Protein AF-A0A936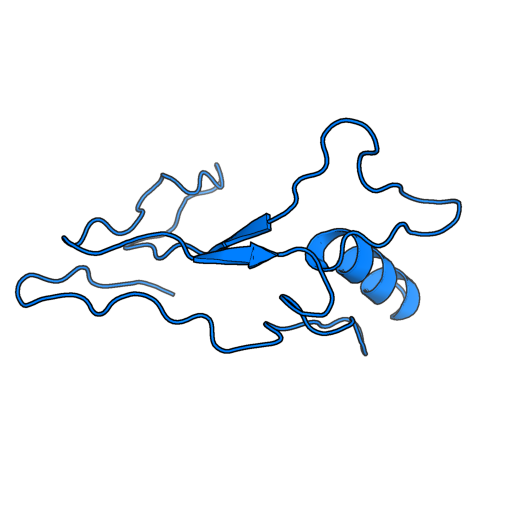YBP7-F1 (afdb_monomer_lite)

Structure (mmCIF, N/CA/C/O backbone):
data_AF-A0A936YBP7-F1
#
_entry.id   AF-A0A936YBP7-F1
#
loop_
_atom_site.group_PDB
_atom_site.id
_atom_site.type_symbol
_atom_site.label_atom_id
_atom_site.label_alt_id
_atom_site.label_comp_id
_atom_site.label_asym_id
_atom_site.label_entity_id
_atom_site.label_seq_id
_atom_site.pdbx_PDB_ins_code
_atom_site.Cartn_x
_atom_site.Cartn_y
_atom_site.Cartn_z
_atom_site.occupancy
_atom_site.B_iso_or_equiv
_atom_site.auth_seq_id
_atom_site.auth_comp_id
_atom_site.auth_asym_id
_atom_site.auth_atom_id
_atom_site.pdbx_PDB_model_num
ATOM 1 N N . MET A 1 1 ? 1.483 22.230 -11.079 1.00 54.56 1 MET A N 1
ATOM 2 C CA . MET A 1 1 ? 1.674 21.534 -12.371 1.00 54.56 1 MET A CA 1
ATOM 3 C C . MET A 1 1 ? 1.617 20.043 -12.100 1.00 54.56 1 MET A C 1
ATOM 5 O O . MET A 1 1 ? 2.460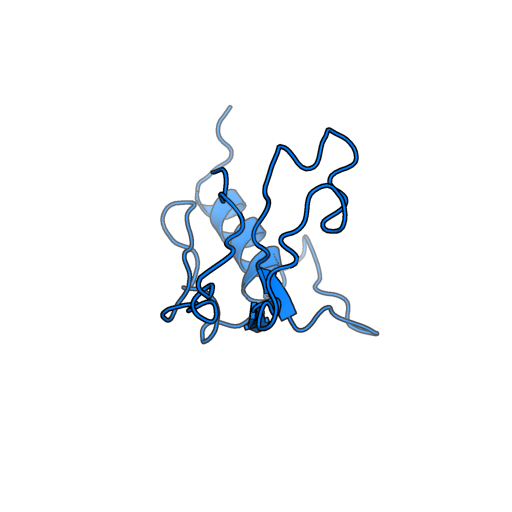 19.595 -11.324 1.00 54.56 1 MET A O 1
ATOM 9 N N . PRO A 1 2 ? 0.647 19.281 -12.635 1.00 57.00 2 PRO A N 1
ATOM 10 C CA . PRO A 1 2 ? 0.742 17.830 -12.547 1.00 57.00 2 PRO A CA 1
ATOM 11 C C . PRO A 1 2 ? 2.037 17.412 -13.254 1.00 57.00 2 PRO A C 1
ATOM 13 O O . PRO A 1 2 ? 2.329 17.887 -14.353 1.00 57.00 2 PRO A O 1
ATOM 16 N N . LYS A 1 3 ? 2.870 16.605 -12.591 1.00 65.81 3 LYS A N 1
ATOM 17 C CA . LYS A 1 3 ? 4.001 15.959 -13.272 1.00 65.81 3 LYS A CA 1
ATOM 18 C C . LYS A 1 3 ? 3.438 15.014 -14.345 1.00 65.81 3 LYS A C 1
ATOM 20 O O . LYS A 1 3 ? 2.270 14.634 -14.275 1.00 65.81 3 LYS A O 1
ATOM 25 N N . SER A 1 4 ? 4.241 14.671 -15.354 1.00 89.56 4 SER A N 1
ATOM 26 C CA . SER A 1 4 ? 3.796 13.756 -16.413 1.00 89.56 4 SER A CA 1
ATOM 27 C C . SER A 1 4 ? 3.351 12.413 -15.820 1.00 89.56 4 SER A C 1
ATOM 29 O O . SER A 1 4 ? 3.895 11.959 -14.812 1.00 89.56 4 SER A O 1
ATOM 31 N N . THR A 1 5 ? 2.396 11.744 -16.470 1.00 92.69 5 THR A N 1
ATOM 32 C CA . THR A 1 5 ? 1.918 10.414 -16.057 1.00 92.69 5 THR A CA 1
ATOM 33 C C . THR A 1 5 ? 3.061 9.403 -15.937 1.00 92.69 5 THR A C 1
ATOM 35 O O . THR A 1 5 ? 3.041 8.563 -15.044 1.00 92.69 5 THR A O 1
ATOM 38 N N . ALA A 1 6 ? 4.093 9.522 -16.779 1.00 93.31 6 ALA A N 1
ATOM 39 C CA . ALA A 1 6 ? 5.283 8.678 -16.713 1.00 93.31 6 ALA A CA 1
ATOM 40 C C . ALA A 1 6 ? 6.043 8.850 -15.387 1.00 93.31 6 ALA A C 1
ATOM 42 O O . ALA A 1 6 ? 6.343 7.864 -14.725 1.00 93.31 6 ALA A O 1
ATOM 43 N N . THR A 1 7 ? 6.291 10.092 -14.957 1.00 94.81 7 THR A N 1
ATOM 44 C CA . THR A 1 7 ? 6.928 10.366 -13.660 1.00 94.81 7 THR A CA 1
ATOM 45 C C . THR A 1 7 ? 6.099 9.824 -12.499 1.00 94.81 7 THR A C 1
ATOM 47 O O . THR A 1 7 ? 6.657 9.235 -11.576 1.00 94.81 7 THR A O 1
ATOM 50 N N . CYS A 1 8 ? 4.775 9.993 -12.542 1.00 95.44 8 CYS A N 1
ATOM 51 C CA . CYS A 1 8 ? 3.894 9.456 -11.509 1.00 95.44 8 CYS A CA 1
ATOM 52 C C . CYS A 1 8 ? 3.960 7.924 -11.447 1.00 95.44 8 CYS A C 1
ATOM 54 O O . CYS A 1 8 ? 4.122 7.373 -10.363 1.00 95.44 8 CYS A O 1
ATOM 56 N N . ASN A 1 9 ? 3.903 7.237 -12.592 1.00 96.25 9 ASN A N 1
ATOM 57 C CA . ASN A 1 9 ? 3.986 5.777 -12.635 1.00 96.25 9 ASN A CA 1
ATOM 58 C C . ASN A 1 9 ? 5.336 5.264 -12.121 1.00 96.25 9 ASN A C 1
ATOM 60 O O . ASN A 1 9 ? 5.348 4.322 -11.337 1.00 96.25 9 ASN A O 1
ATOM 64 N N . SER A 1 10 ? 6.458 5.892 -12.493 1.00 97.25 10 SER A N 1
ATOM 65 C CA . SER A 1 10 ? 7.780 5.489 -11.991 1.00 97.25 10 SER A CA 1
ATOM 66 C C . SER A 1 10 ? 7.910 5.670 -10.477 1.00 97.25 10 SER A C 1
ATOM 68 O O . SER A 1 10 ? 8.457 4.801 -9.803 1.00 97.25 10 SER A O 1
ATOM 70 N N . LEU A 1 11 ? 7.375 6.766 -9.924 1.00 96.38 11 LEU A N 1
ATOM 71 C CA . LEU A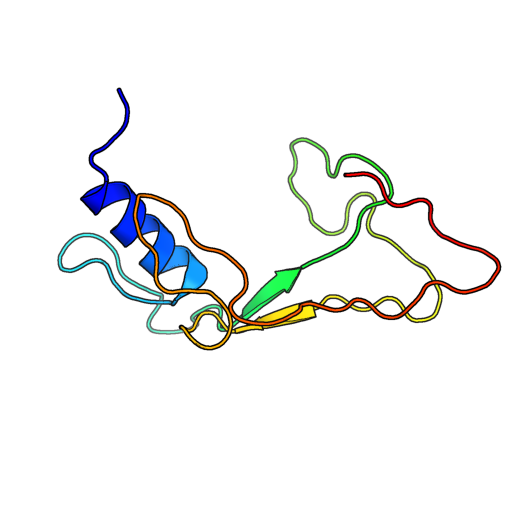 1 11 ? 7.364 6.993 -8.476 1.00 96.38 11 LEU A CA 1
ATOM 72 C C . LEU A 1 11 ? 6.539 5.919 -7.751 1.00 96.38 11 LEU A C 1
ATOM 74 O O . LEU A 1 11 ? 6.983 5.364 -6.748 1.00 96.38 11 LEU A O 1
ATOM 78 N N . LEU A 1 12 ? 5.345 5.616 -8.267 1.00 97.38 12 LEU A N 1
ATOM 79 C CA . LEU A 1 12 ? 4.489 4.573 -7.708 1.00 97.38 12 LEU A CA 1
ATOM 80 C C . LEU A 1 12 ? 5.146 3.192 -7.825 1.00 97.38 12 LEU A C 1
ATOM 82 O O . LEU A 1 12 ? 5.090 2.424 -6.873 1.00 97.38 12 LEU A O 1
ATOM 86 N N . ALA A 1 13 ? 5.825 2.894 -8.935 1.00 98.06 13 ALA A N 1
ATOM 87 C CA . ALA A 1 13 ? 6.477 1.602 -9.155 1.00 98.06 13 ALA A CA 1
ATOM 88 C C . ALA A 1 13 ? 7.659 1.408 -8.200 1.00 98.06 13 ALA A C 1
ATOM 90 O O . ALA A 1 13 ? 7.851 0.321 -7.649 1.00 98.06 13 ALA A O 1
ATOM 91 N N . LEU A 1 14 ? 8.405 2.484 -7.936 1.00 97.88 14 LEU A N 1
ATOM 92 C CA . LEU A 1 14 ? 9.442 2.493 -6.917 1.00 97.88 14 LEU A CA 1
ATOM 93 C C . LEU A 1 14 ? 8.851 2.224 -5.532 1.00 97.88 14 LEU A C 1
ATOM 95 O O . LEU A 1 14 ? 9.339 1.348 -4.821 1.00 97.88 14 LEU A O 1
ATOM 99 N N . LEU A 1 15 ? 7.786 2.930 -5.145 1.00 97.38 15 LEU A N 1
ATOM 100 C CA . LEU A 1 15 ? 7.215 2.814 -3.803 1.00 97.38 15 LEU A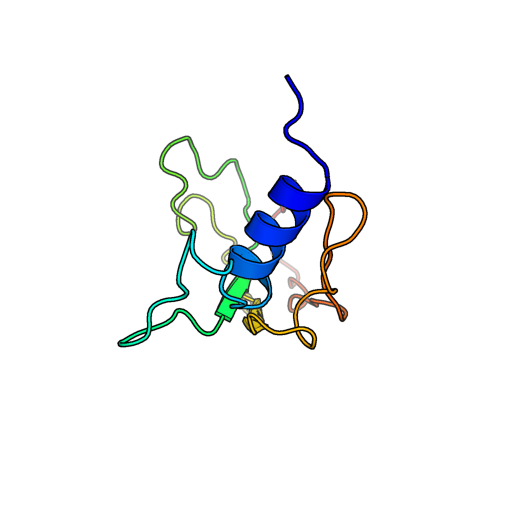 CA 1
ATOM 101 C C . LEU A 1 15 ? 6.509 1.471 -3.568 1.00 97.38 15 LEU A C 1
ATOM 103 O O . LEU A 1 15 ? 6.764 0.824 -2.554 1.00 97.38 15 LEU A O 1
ATOM 107 N N . PHE A 1 16 ? 5.662 1.033 -4.495 1.00 98.25 16 PHE A N 1
ATOM 108 C CA . PHE A 1 16 ? 4.751 -0.097 -4.300 1.00 98.25 16 PHE A CA 1
ATOM 109 C C . PHE A 1 16 ? 5.241 -1.409 -4.912 1.00 98.25 16 PHE A C 1
ATOM 111 O O . PHE A 1 16 ? 4.886 -2.467 -4.410 1.00 98.25 16 PHE A O 1
ATOM 118 N N . ASN A 1 17 ? 6.087 -1.387 -5.943 1.00 98.31 17 ASN A N 1
ATOM 119 C CA . ASN A 1 17 ? 6.562 -2.610 -6.608 1.00 98.31 17 ASN A CA 1
ATOM 120 C C . ASN A 1 17 ? 8.081 -2.801 -6.512 1.00 98.31 17 ASN A C 1
ATOM 122 O O . ASN A 1 17 ? 8.629 -3.628 -7.241 1.00 98.31 17 ASN A O 1
ATOM 126 N N . ALA A 1 18 ? 8.758 -2.007 -5.670 1.00 98.00 18 ALA A N 1
ATOM 127 C CA . ALA A 1 18 ? 10.213 -2.026 -5.490 1.00 98.00 18 ALA A CA 1
ATOM 128 C C . ALA A 1 18 ? 11.001 -1.935 -6.815 1.00 98.00 18 ALA A C 1
ATOM 130 O O . ALA A 1 18 ? 12.116 -2.440 -6.931 1.00 98.00 18 ALA A O 1
ATOM 131 N N . THR A 1 19 ? 10.418 -1.292 -7.829 1.00 97.75 19 THR A N 1
ATOM 132 C CA . THR A 1 19 ? 11.000 -1.194 -9.169 1.00 97.75 19 THR A CA 1
ATOM 133 C C . THR A 1 19 ? 11.789 0.103 -9.287 1.00 97.75 19 THR A C 1
ATOM 135 O O . THR A 1 19 ? 11.221 1.187 -9.177 1.00 97.75 19 THR A O 1
ATOM 138 N N . ALA A 1 20 ? 13.100 0.005 -9.511 1.00 97.62 20 ALA A N 1
ATOM 139 C CA . ALA A 1 20 ? 13.958 1.176 -9.661 1.00 97.62 20 ALA A CA 1
ATOM 140 C C . ALA A 1 20 ? 13.507 2.064 -10.833 1.00 97.62 20 ALA A C 1
ATOM 142 O O . ALA A 1 20 ? 13.132 1.575 -11.902 1.00 97.62 2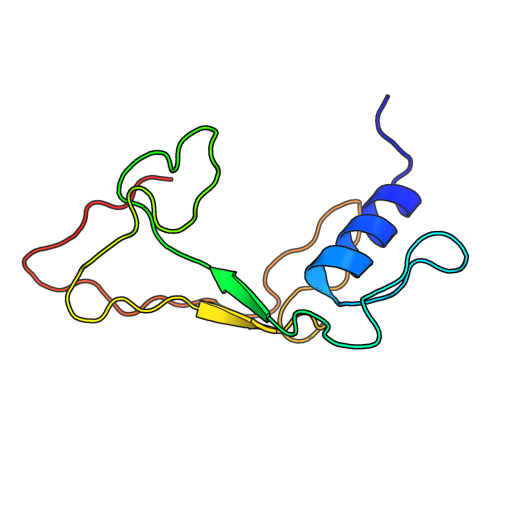0 ALA A O 1
ATOM 143 N N . TRP A 1 21 ? 13.600 3.379 -10.650 1.00 96.75 21 TRP A N 1
ATOM 144 C CA . TRP A 1 21 ? 13.465 4.319 -11.751 1.00 96.75 21 TRP A CA 1
ATOM 145 C C . TRP A 1 21 ? 14.838 4.497 -12.389 1.00 96.75 21 TRP A C 1
ATOM 147 O O . TRP A 1 21 ? 15.704 5.161 -11.819 1.00 96.75 21 TRP A O 1
ATOM 157 N N . ALA A 1 22 ? 15.016 3.897 -13.569 1.00 94.94 22 ALA A N 1
ATOM 158 C CA . ALA A 1 22 ? 16.256 3.961 -14.339 1.00 94.94 22 ALA A CA 1
ATOM 159 C C . ALA A 1 22 ? 16.884 5.367 -14.312 1.00 94.94 22 ALA A C 1
ATOM 161 O O . ALA A 1 22 ? 16.205 6.361 -14.581 1.00 94.94 22 ALA A O 1
ATOM 162 N N . ASP A 1 23 ? 18.164 5.409 -13.934 1.00 94.94 23 ASP A N 1
ATOM 163 C CA . ASP A 1 23 ? 19.026 6.596 -13.845 1.00 94.94 23 ASP A CA 1
ATOM 164 C C . ASP A 1 23 ? 18.589 7.702 -12.861 1.00 94.94 23 ASP A C 1
ATOM 166 O O . ASP A 1 23 ? 19.270 8.721 -12.749 1.00 94.94 23 ASP A O 1
ATOM 170 N N . LEU A 1 24 ? 17.482 7.525 -12.128 1.00 96.50 24 LEU A N 1
ATOM 171 C CA . LEU A 1 24 ? 16.887 8.578 -11.294 1.00 96.50 24 LEU A CA 1
ATOM 172 C C . LEU A 1 24 ? 16.671 8.183 -9.834 1.00 96.50 24 LEU A C 1
ATOM 174 O O . LEU A 1 24 ? 16.854 9.025 -8.956 1.00 96.50 24 LEU A O 1
ATOM 178 N N . ALA A 1 25 ? 16.261 6.945 -9.555 1.00 96.94 25 ALA A N 1
ATOM 179 C CA . ALA A 1 25 ? 16.019 6.491 -8.190 1.00 96.94 25 ALA A CA 1
ATOM 180 C C . ALA A 1 25 ? 16.161 4.974 -8.054 1.00 96.94 25 ALA A C 1
ATOM 182 O O . ALA A 1 25 ? 15.706 4.204 -8.900 1.00 96.94 25 ALA A O 1
ATOM 183 N N . GLU A 1 26 ? 16.753 4.549 -6.946 1.00 97.19 26 GLU A N 1
ATOM 184 C CA . GLU A 1 26 ? 17.029 3.150 -6.638 1.00 97.19 26 GLU A CA 1
ATOM 185 C C . GLU A 1 26 ? 16.124 2.639 -5.508 1.00 97.19 26 GLU A C 1
ATOM 187 O O . GLU A 1 26 ? 15.611 3.420 -4.705 1.00 97.19 26 GLU A O 1
ATOM 192 N N . ASN A 1 27 ? 15.892 1.326 -5.479 1.00 96.69 27 ASN A N 1
ATOM 193 C CA . ASN A 1 27 ? 15.298 0.655 -4.330 1.00 96.69 27 ASN A CA 1
ATOM 194 C C . ASN A 1 27 ? 16.425 0.017 -3.525 1.00 96.69 27 ASN A C 1
ATOM 196 O O . ASN A 1 27 ? 17.095 -0.855 -4.082 1.00 96.69 27 ASN A O 1
ATOM 200 N N . ASP A 1 28 ? 16.552 0.417 -2.252 1.00 96.81 28 ASP A N 1
ATOM 201 C CA . ASP A 1 28 ? 17.691 0.081 -1.386 1.00 96.81 28 ASP A CA 1
ATOM 202 C C . ASP A 1 28 ? 18.212 -1.342 -1.635 1.00 96.81 28 ASP A C 1
ATOM 204 O O . ASP A 1 28 ? 17.488 -2.331 -1.522 1.00 96.81 28 ASP A O 1
ATOM 208 N N . THR A 1 29 ? 19.485 -1.440 -2.003 1.00 94.69 29 THR A N 1
ATOM 209 C CA . THR A 1 29 ? 20.139 -2.701 -2.381 1.00 94.69 29 THR A CA 1
ATOM 210 C C . THR A 1 29 ? 20.692 -3.480 -1.188 1.00 94.69 29 THR A C 1
ATOM 212 O O . THR A 1 29 ? 21.054 -4.647 -1.332 1.00 94.69 29 THR A O 1
ATOM 215 N N . SER A 1 30 ? 20.746 -2.858 -0.009 1.00 96.12 30 SER A N 1
ATOM 216 C CA . SER A 1 30 ? 21.334 -3.419 1.209 1.00 96.12 30 SER A CA 1
ATOM 217 C C . SER A 1 30 ? 20.282 -3.924 2.195 1.00 96.12 30 SER A C 1
ATOM 219 O O . SER A 1 30 ? 20.438 -4.999 2.776 1.00 96.12 30 SER A O 1
ATOM 221 N N . SER A 1 31 ? 19.192 -3.175 2.365 1.00 96.25 31 SER A N 1
ATOM 222 C CA . SER A 1 31 ? 18.128 -3.486 3.320 1.00 96.25 31 SER A CA 1
ATOM 223 C C . SER A 1 31 ? 16.750 -3.005 2.848 1.00 96.25 31 SER A C 1
ATOM 225 O O . SER A 1 31 ? 16.051 -2.300 3.586 1.00 96.25 31 SER A O 1
ATOM 227 N N . PRO A 1 32 ? 16.316 -3.384 1.629 1.00 96.50 32 PRO A N 1
ATOM 228 C CA . PRO A 1 32 ? 15.055 -2.901 1.095 1.00 96.50 32 PRO A CA 1
ATOM 229 C C . PRO A 1 32 ? 13.905 -3.263 2.022 1.00 96.50 32 PRO A C 1
ATOM 231 O O . PRO A 1 32 ? 13.797 -4.385 2.520 1.00 96.50 32 PRO A O 1
ATOM 234 N N . LYS A 1 33 ? 12.972 -2.326 2.191 1.00 96.62 33 LYS A N 1
ATOM 235 C CA . LYS A 1 33 ? 11.659 -2.685 2.721 1.00 96.62 33 LYS A CA 1
ATOM 236 C C . LYS A 1 33 ? 11.012 -3.658 1.745 1.00 96.62 33 LYS A C 1
ATOM 238 O O . LYS A 1 33 ? 10.829 -3.322 0.582 1.00 96.62 33 LYS A O 1
ATOM 243 N N . THR A 1 34 ? 10.685 -4.858 2.195 1.00 97.06 34 THR A N 1
ATOM 244 C CA . THR A 1 34 ? 10.029 -5.873 1.359 1.00 97.06 34 THR A CA 1
ATOM 245 C C . THR A 1 34 ? 8.521 -5.701 1.339 1.00 97.06 34 THR A C 1
ATOM 247 O O . THR A 1 34 ? 7.884 -6.046 0.352 1.00 97.06 34 THR A O 1
ATOM 250 N N . ASP A 1 35 ? 7.966 -5.103 2.391 1.00 97.56 35 ASP A N 1
ATOM 251 C CA . ASP A 1 35 ? 6.532 -4.988 2.615 1.00 97.56 35 ASP A CA 1
ATOM 252 C C . ASP A 1 35 ? 6.159 -3.563 3.024 1.00 97.56 35 ASP A C 1
ATOM 254 O O . ASP A 1 35 ? 6.910 -2.874 3.725 1.00 97.56 35 ASP A O 1
ATOM 258 N N . LEU A 1 36 ? 4.966 -3.146 2.612 1.00 96.62 36 LEU A N 1
ATOM 259 C CA . LEU A 1 36 ? 4.244 -2.030 3.212 1.00 96.62 36 LEU A CA 1
ATOM 260 C C . LEU A 1 36 ? 3.171 -2.600 4.138 1.00 96.62 36 LEU A C 1
ATOM 262 O O . LEU A 1 36 ? 2.541 -3.604 3.817 1.00 96.62 36 LEU A O 1
ATOM 266 N N . TYR A 1 37 ? 2.962 -1.964 5.287 1.00 96.00 37 TYR A N 1
ATOM 267 C CA . TYR A 1 37 ? 1.992 -2.427 6.273 1.00 96.00 37 TYR A CA 1
ATOM 268 C C . TYR A 1 37 ? 0.744 -1.562 6.240 1.00 96.00 37 TYR A C 1
ATOM 270 O O . TYR A 1 37 ? 0.823 -0.352 6.450 1.00 96.00 37 TYR A O 1
ATOM 278 N N . LEU A 1 38 ? -0.408 -2.194 6.043 1.00 95.19 38 LEU A N 1
ATOM 279 C CA . LEU A 1 38 ? -1.708 -1.556 6.207 1.00 95.19 38 LEU A CA 1
ATOM 280 C C . LEU A 1 38 ? -2.150 -1.690 7.661 1.00 95.19 38 LEU A C 1
ATOM 282 O O . LEU A 1 38 ? -2.080 -2.777 8.241 1.00 95.19 38 LEU A O 1
ATOM 286 N N . SER A 1 39 ? -2.632 -0.591 8.230 1.00 94.69 39 SER A N 1
ATOM 287 C CA . SER A 1 39 ? -3.155 -0.517 9.594 1.00 94.69 39 SER A CA 1
ATOM 288 C C . SER A 1 39 ? -4.506 0.174 9.614 1.00 94.69 39 SER A C 1
ATOM 290 O O . SER A 1 39 ? -4.777 1.021 8.765 1.00 94.69 39 SER A O 1
ATOM 292 N N . LEU A 1 40 ? -5.312 -0.150 10.617 1.00 94.44 40 LEU A N 1
ATOM 293 C CA . LEU A 1 40 ? -6.554 0.555 10.902 1.00 94.44 40 LEU A CA 1
ATOM 294 C C . LEU A 1 40 ? -6.333 1.546 12.039 1.00 94.44 40 LEU A C 1
ATOM 296 O O . LEU A 1 40 ? -5.576 1.265 12.970 1.00 94.44 40 LEU A O 1
ATOM 300 N N . HIS A 1 41 ? -7.045 2.667 11.990 1.00 93.94 41 HIS A N 1
ATOM 301 C CA . HIS A 1 41 ? -6.950 3.727 12.987 1.00 93.94 41 HIS A CA 1
ATOM 302 C C . HIS A 1 41 ? -8.326 4.098 13.540 1.00 93.94 41 HIS A C 1
ATOM 304 O O . HIS A 1 41 ? -9.336 4.007 12.844 1.00 93.94 41 HIS A O 1
ATOM 310 N N . THR A 1 42 ? -8.375 4.496 14.811 1.00 93.88 42 THR A N 1
ATOM 311 C CA . THR A 1 42 ? -9.597 4.967 15.489 1.00 93.88 42 THR A CA 1
ATOM 312 C C . THR A 1 42 ? -9.738 6.486 15.509 1.00 93.88 42 THR A C 1
ATOM 314 O O . THR A 1 42 ? -10.749 7.001 15.981 1.00 93.88 42 THR A O 1
ATOM 317 N N . ALA A 1 43 ? -8.699 7.198 15.076 1.00 92.50 43 ALA A N 1
ATOM 318 C CA . ALA A 1 43 ? -8.665 8.638 14.860 1.00 92.50 43 ALA A CA 1
ATOM 319 C C . ALA A 1 43 ? -7.459 8.986 13.966 1.00 92.50 43 ALA A C 1
ATOM 321 O O . ALA A 1 43 ? -6.621 8.129 13.690 1.00 92.50 43 ALA A O 1
ATOM 322 N N . ASP A 1 44 ? -7.350 10.249 13.554 1.00 91.12 44 ASP A N 1
ATOM 323 C CA . ASP A 1 44 ? -6.250 10.761 12.726 1.00 91.12 44 ASP A CA 1
ATOM 324 C C . ASP A 1 44 ? -4.863 10.423 13.338 1.00 91.12 44 ASP A C 1
ATOM 326 O O . ASP A 1 44 ? -4.637 10.725 14.516 1.00 91.12 44 ASP A O 1
ATOM 330 N N . PRO A 1 45 ? -3.917 9.817 12.589 1.00 90.38 45 PRO A N 1
ATOM 331 C CA . PRO A 1 45 ? -2.548 9.537 13.056 1.00 90.38 45 PRO A CA 1
ATOM 332 C C . PRO A 1 45 ? -1.712 10.786 13.407 1.00 90.38 45 PRO A C 1
ATOM 334 O O . PRO A 1 45 ? -0.602 10.686 13.944 1.00 90.38 45 PRO A O 1
ATOM 337 N N . GLY A 1 46 ? -2.234 11.970 13.100 1.00 89.56 46 GLY A N 1
ATOM 338 C CA . GLY A 1 46 ? -1.615 13.269 13.263 1.00 89.56 46 GLY A CA 1
ATOM 339 C C . GLY A 1 46 ? -0.513 13.534 12.240 1.00 89.56 46 GLY A C 1
ATOM 340 O O . GLY A 1 46 ? -0.061 12.670 11.490 1.00 89.56 46 GLY A O 1
ATOM 341 N N . VAL A 1 47 ? 0.011 14.759 12.268 1.00 88.69 47 VAL A N 1
ATOM 342 C CA . VAL A 1 47 ? 1.081 15.218 11.360 1.00 88.69 47 VAL A CA 1
ATOM 343 C C . VAL A 1 47 ? 2.412 14.477 11.531 1.00 88.69 47 VAL A C 1
ATOM 345 O O . VAL A 1 47 ? 3.273 14.549 10.660 1.00 88.69 47 VAL A O 1
ATOM 348 N N . GLY A 1 48 ? 2.591 13.762 12.646 1.00 85.50 48 GLY A N 1
ATOM 349 C CA . GLY A 1 48 ? 3.759 12.912 12.876 1.00 85.50 48 GLY A CA 1
ATOM 350 C C . GLY A 1 48 ? 3.760 11.639 12.026 1.00 85.50 48 GLY A C 1
ATOM 351 O O . GLY A 1 48 ? 4.790 10.972 11.970 1.00 85.50 48 GLY A O 1
ATOM 352 N N . ASN A 1 49 ? 2.624 11.303 11.392 1.00 76.56 49 ASN A N 1
ATOM 353 C CA . ASN A 1 49 ? 2.424 10.138 10.524 1.00 76.56 49 ASN A CA 1
ATOM 354 C C . ASN A 1 49 ? 2.949 8.820 11.130 1.00 76.56 49 ASN A C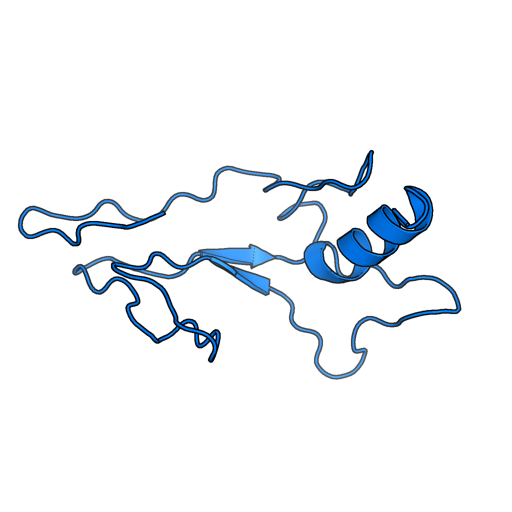 1
ATOM 356 O O . ASN A 1 49 ? 3.404 7.914 10.429 1.00 76.56 49 ASN A O 1
ATOM 360 N N . SER A 1 50 ? 2.935 8.730 12.461 1.00 90.19 50 SER A N 1
ATOM 361 C CA . SER A 1 50 ? 3.323 7.521 13.169 1.00 90.19 50 SER A CA 1
ATOM 362 C C . SER A 1 50 ? 2.164 6.550 13.077 1.00 90.19 50 SER A C 1
ATOM 364 O O . SER A 1 50 ? 1.089 6.811 13.610 1.00 90.19 50 SER A O 1
ATOM 366 N N . GLN A 1 51 ? 2.398 5.402 12.449 1.00 88.44 51 GLN A N 1
ATOM 367 C CA . GLN A 1 51 ? 1.382 4.362 12.307 1.00 88.44 51 GLN A CA 1
ATOM 368 C C . GLN A 1 51 ? 0.849 3.861 13.661 1.00 88.44 51 GLN A C 1
ATOM 370 O O . GLN A 1 51 ? -0.260 3.348 13.709 1.00 88.44 51 GLN A O 1
ATOM 375 N N . LEU A 1 52 ? 1.618 4.046 14.743 1.00 92.94 52 LEU A N 1
ATOM 376 C CA . LEU A 1 52 ? 1.251 3.682 16.115 1.00 92.94 52 LEU A CA 1
ATOM 377 C C . LEU A 1 52 ? 0.269 4.669 16.770 1.00 92.94 52 LEU A C 1
ATOM 379 O O . LEU A 1 52 ? -0.339 4.344 17.788 1.00 92.94 52 LEU A O 1
ATOM 383 N N . THR A 1 53 ? 0.132 5.884 16.237 1.00 94.69 53 THR A N 1
ATOM 384 C CA . THR A 1 53 ? -0.786 6.884 16.787 1.00 94.69 53 THR A CA 1
ATOM 385 C C . THR A 1 53 ? -2.213 6.517 16.410 1.00 94.69 53 THR A C 1
ATOM 387 O O . THR A 1 53 ? -2.523 6.425 15.228 1.00 94.69 53 THR A O 1
ATOM 390 N N . ASN A 1 54 ? -3.083 6.341 17.410 1.00 93.44 54 ASN A N 1
ATOM 391 C CA . ASN A 1 54 ? -4.494 5.978 17.228 1.00 93.44 54 ASN A CA 1
ATOM 392 C C . ASN A 1 54 ? -4.713 4.672 16.445 1.00 93.44 54 ASN A C 1
ATOM 394 O O . ASN A 1 54 ? -5.745 4.511 15.800 1.00 93.44 54 ASN A O 1
ATOM 398 N N . GLU A 1 55 ? -3.754 3.744 16.471 1.00 95.00 55 GLU A N 1
ATOM 399 C CA . GLU A 1 55 ? -3.907 2.437 15.830 1.00 95.00 55 GLU A CA 1
ATOM 400 C C . GLU A 1 55 ? -4.993 1.601 16.526 1.00 95.00 55 GLU A C 1
ATOM 402 O O . GLU A 1 55 ? -5.177 1.678 17.742 1.00 95.00 55 GLU A O 1
ATOM 407 N N . ALA A 1 56 ? -5.722 0.792 15.758 1.00 93.81 56 ALA A N 1
ATOM 408 C CA . ALA A 1 56 ? -6.711 -0.128 16.297 1.00 93.81 56 ALA A CA 1
ATOM 409 C C . ALA A 1 56 ? -6.077 -1.170 17.239 1.00 93.81 56 ALA A C 1
ATOM 411 O O . ALA A 1 56 ? -4.946 -1.611 17.052 1.00 93.81 56 ALA A O 1
ATOM 412 N N . THR A 1 57 ? -6.832 -1.588 18.256 1.00 92.06 57 THR A N 1
ATOM 413 C CA . THR A 1 57 ? -6.340 -2.451 19.350 1.00 92.06 57 THR A CA 1
ATOM 414 C C . THR A 1 57 ? -7.309 -3.575 19.726 1.00 92.06 57 THR A C 1
ATOM 416 O O . THR A 1 57 ? -7.193 -4.166 20.800 1.00 92.06 57 THR A O 1
ATOM 419 N N . TYR A 1 58 ? -8.267 -3.905 18.855 1.00 91.69 58 TYR A N 1
ATOM 420 C CA . TYR A 1 58 ? -9.190 -5.011 19.112 1.00 91.69 58 TYR A CA 1
ATOM 421 C C . TYR A 1 58 ? -8.445 -6.358 19.141 1.00 91.69 58 TYR A C 1
ATOM 423 O O . TYR A 1 58 ? -7.402 -6.525 18.513 1.00 91.69 58 TYR A O 1
ATOM 431 N N . THR A 1 59 ? -8.984 -7.337 19.875 1.00 89.94 59 THR A N 1
ATOM 432 C CA . THR A 1 59 ? -8.275 -8.553 20.332 1.00 89.94 59 THR A CA 1
ATOM 433 C C . THR A 1 59 ? -7.506 -9.333 19.259 1.00 89.94 59 THR A C 1
ATOM 435 O O . THR A 1 59 ? -6.461 -9.902 19.554 1.00 89.94 59 THR A O 1
ATOM 438 N N . ASN A 1 60 ? -8.006 -9.391 18.029 1.00 89.69 60 ASN A N 1
ATOM 439 C CA . ASN A 1 60 ? -7.409 -10.123 16.910 1.00 89.69 60 ASN A CA 1
ATOM 440 C C . ASN A 1 60 ? -6.859 -9.202 15.812 1.00 89.69 60 ASN A C 1
ATOM 442 O O . ASN A 1 60 ? -6.618 -9.662 14.697 1.00 89.69 60 ASN A O 1
ATOM 446 N N . TYR A 1 61 ? -6.687 -7.913 16.096 1.00 92.69 61 TYR A N 1
ATOM 447 C CA . TYR A 1 61 ? -6.110 -6.973 15.149 1.00 92.69 61 TYR A CA 1
ATOM 448 C C . TYR A 1 61 ? -4.651 -7.325 14.852 1.00 92.69 61 TYR A C 1
ATOM 450 O O . TYR A 1 61 ? -3.841 -7.587 15.741 1.00 92.69 61 TYR A O 1
ATOM 458 N N . THR A 1 62 ? -4.318 -7.305 13.570 1.00 93.88 62 THR A N 1
ATOM 459 C CA . THR A 1 62 ? -2.955 -7.429 13.066 1.00 93.88 62 THR A CA 1
ATOM 460 C C . THR A 1 62 ? -2.853 -6.604 11.790 1.00 93.88 62 THR A C 1
ATOM 462 O O . THR A 1 62 ? -3.806 -6.535 11.007 1.00 93.88 62 THR A O 1
ATOM 465 N N . ARG A 1 63 ? -1.703 -5.951 11.598 1.00 96.12 63 ARG A N 1
ATOM 466 C CA . ARG A 1 63 ? -1.402 -5.231 10.360 1.00 96.12 63 ARG A CA 1
ATOM 467 C C . ARG A 1 63 ? -1.305 -6.214 9.204 1.00 96.12 63 ARG A C 1
ATOM 469 O O . ARG A 1 63 ? -0.773 -7.313 9.348 1.00 96.12 63 ARG A O 1
ATOM 476 N N . ILE A 1 64 ? -1.731 -5.779 8.028 1.00 97.00 64 ILE A N 1
ATOM 477 C CA . ILE A 1 64 ? -1.568 -6.573 6.812 1.00 97.00 64 ILE A CA 1
ATOM 478 C C . ILE A 1 64 ? -0.246 -6.171 6.172 1.00 97.00 64 ILE A C 1
ATOM 480 O O . ILE A 1 64 ? -0.101 -5.037 5.716 1.00 97.00 64 ILE A O 1
ATOM 484 N N . ALA A 1 65 ? 0.713 -7.092 6.148 1.00 97.50 65 ALA A N 1
ATOM 485 C CA . ALA A 1 65 ? 1.908 -6.948 5.329 1.00 97.50 65 ALA A CA 1
ATOM 486 C C . ALA A 1 65 ? 1.538 -7.186 3.859 1.00 97.50 65 ALA A C 1
ATOM 488 O O . ALA A 1 65 ? 0.988 -8.234 3.517 1.00 97.50 65 ALA A O 1
ATOM 489 N N . VAL A 1 66 ? 1.828 -6.215 2.997 1.00 98.12 66 VAL A N 1
ATOM 490 C CA . VAL A 1 66 ? 1.637 -6.318 1.549 1.00 98.12 66 VAL A CA 1
ATOM 491 C C . VAL A 1 66 ? 2.991 -6.170 0.874 1.00 98.12 66 VAL A C 1
ATOM 493 O O . VAL A 1 66 ? 3.605 -5.098 0.914 1.00 98.12 66 VAL A O 1
ATOM 496 N N . ALA A 1 67 ? 3.436 -7.248 0.232 1.00 98.06 67 ALA A N 1
ATOM 497 C CA . ALA A 1 67 ? 4.716 -7.292 -0.457 1.00 98.06 67 ALA A CA 1
ATOM 498 C C . ALA A 1 67 ? 4.812 -6.192 -1.519 1.00 98.06 67 ALA A C 1
ATOM 500 O O . ALA A 1 67 ? 3.892 -6.002 -2.317 1.00 98.06 67 ALA A O 1
ATOM 501 N N . ARG A 1 68 ? 5.957 -5.505 -1.575 1.00 98.12 68 ARG A N 1
ATOM 502 C CA . ARG A 1 68 ? 6.276 -4.473 -2.570 1.00 98.12 68 ARG A CA 1
ATOM 503 C C . ARG A 1 68 ? 6.595 -5.094 -3.931 1.00 98.12 68 ARG A C 1
ATOM 505 O O . ARG A 1 68 ? 7.707 -4.996 -4.434 1.00 98.12 68 ARG A O 1
ATOM 512 N N . THR A 1 69 ? 5.627 -5.789 -4.512 1.00 97.81 69 THR A N 1
ATOM 513 C CA . THR A 1 69 ? 5.734 -6.523 -5.781 1.00 97.81 69 THR A CA 1
ATOM 514 C C . THR A 1 69 ? 4.438 -6.373 -6.570 1.00 97.81 69 THR A C 1
ATOM 516 O O . THR A 1 69 ? 3.439 -5.895 -6.033 1.00 97.81 69 THR A O 1
ATOM 519 N N . THR A 1 70 ? 4.410 -6.816 -7.827 1.00 97.44 70 THR A N 1
ATOM 520 C CA . THR A 1 70 ? 3.171 -6.849 -8.625 1.00 97.44 70 THR A CA 1
ATOM 521 C C . THR A 1 70 ? 2.129 -7.856 -8.120 1.00 97.44 70 THR A C 1
ATOM 523 O O . THR A 1 70 ? 0.986 -7.818 -8.555 1.00 97.44 70 THR A O 1
ATOM 526 N N . GLY A 1 71 ? 2.502 -8.752 -7.196 1.00 96.94 71 GLY A N 1
ATOM 527 C CA . GLY A 1 71 ? 1.563 -9.643 -6.508 1.00 96.94 71 GLY A CA 1
ATOM 528 C C . GLY A 1 71 ? 0.903 -9.019 -5.274 1.00 96.94 71 GLY A C 1
ATOM 529 O O . GLY A 1 71 ? -0.123 -9.518 -4.825 1.00 96.94 71 GLY A O 1
ATOM 530 N N . GLY A 1 72 ? 1.479 -7.946 -4.717 1.00 97.56 72 GLY A N 1
ATOM 531 C CA . GLY A 1 72 ? 0.887 -7.195 -3.603 1.00 97.56 72 GLY A CA 1
ATOM 532 C C . GLY A 1 72 ? 0.157 -5.930 -4.056 1.00 97.56 72 GLY A C 1
ATOM 533 O O . GLY A 1 72 ? -0.910 -5.604 -3.534 1.00 97.56 72 GLY A O 1
ATOM 534 N N . TRP A 1 73 ? 0.699 -5.256 -5.070 1.00 98.44 73 TRP A N 1
ATOM 535 C CA . TRP A 1 73 ? 0.186 -4.004 -5.619 1.00 98.44 73 TRP A CA 1
ATOM 536 C C . TRP A 1 73 ? 0.117 -4.084 -7.138 1.00 98.44 73 TRP A C 1
ATOM 538 O O . TRP A 1 73 ? 1.061 -4.557 -7.766 1.00 98.44 73 TRP A O 1
ATOM 548 N N . ASP A 1 74 ? -0.955 -3.587 -7.743 1.00 98.38 74 ASP A N 1
ATOM 549 C CA . ASP A 1 74 ? -1.074 -3.529 -9.196 1.00 98.38 74 ASP A CA 1
ATOM 550 C C . ASP A 1 74 ? 0.068 -2.713 -9.811 1.00 98.38 74 ASP A C 1
ATOM 552 O O . ASP A 1 74 ? 0.544 -1.725 -9.240 1.00 98.38 74 ASP A O 1
ATOM 556 N N . ALA A 1 75 ? 0.495 -3.100 -11.013 1.00 97.81 75 ALA A N 1
ATOM 557 C CA . ALA A 1 75 ? 1.465 -2.317 -11.765 1.00 97.81 75 ALA A CA 1
ATOM 558 C C . ALA A 1 75 ? 0.903 -0.900 -12.031 1.00 97.81 75 ALA A C 1
ATOM 560 O O . ALA A 1 75 ? -0.220 -0.784 -12.529 1.00 97.81 75 ALA A O 1
ATOM 561 N N . PRO A 1 76 ? 1.649 0.182 -11.737 1.00 97.56 76 PRO A N 1
ATOM 562 C CA . PRO A 1 76 ? 1.114 1.526 -11.842 1.00 97.56 76 PRO A CA 1
ATOM 563 C C . PRO A 1 76 ? 0.772 1.902 -13.277 1.00 97.56 76 PRO A C 1
ATOM 565 O O . PRO A 1 76 ? 1.589 1.777 -14.192 1.00 97.56 76 PRO A O 1
ATOM 568 N N . ALA A 1 77 ? -0.427 2.436 -13.457 1.00 96.25 77 ALA A N 1
ATOM 569 C CA . ALA A 1 77 ? -0.930 2.903 -14.734 1.00 96.25 77 ALA A CA 1
ATOM 570 C C . ALA A 1 77 ? -1.774 4.157 -14.520 1.00 96.25 77 ALA A C 1
ATOM 572 O O . ALA A 1 77 ? -2.418 4.319 -13.488 1.00 96.25 77 ALA A O 1
ATOM 573 N N . ALA A 1 78 ? -1.762 5.063 -15.501 1.00 94.94 78 ALA A N 1
ATOM 574 C CA . ALA A 1 78 ? -2.523 6.314 -15.443 1.00 94.94 78 ALA A CA 1
ATOM 575 C C . ALA A 1 78 ? -2.346 7.111 -14.125 1.00 94.94 78 ALA A C 1
ATOM 577 O O . ALA A 1 78 ? -3.285 7.747 -13.658 1.00 94.94 78 ALA A O 1
ATOM 578 N N . ALA A 1 79 ? -1.133 7.106 -13.553 1.00 94.38 79 ALA A N 1
ATOM 579 C CA . ALA A 1 79 ? -0.788 7.744 -12.281 1.00 94.38 79 ALA A CA 1
ATOM 580 C C . ALA A 1 79 ? -1.514 7.168 -11.046 1.00 94.38 79 ALA A C 1
ATOM 582 O O . ALA A 1 79 ? -1.683 7.875 -10.054 1.00 94.38 79 ALA A O 1
ATOM 583 N N . ALA A 1 80 ? -1.903 5.891 -11.087 1.00 95.75 80 ALA A N 1
ATOM 584 C CA . ALA A 1 80 ? -2.545 5.181 -9.987 1.00 95.75 80 ALA A CA 1
ATOM 585 C C . ALA A 1 80 ? -2.006 3.747 -9.832 1.00 95.75 80 ALA A C 1
ATOM 587 O O . ALA A 1 80 ? -1.428 3.177 -10.754 1.00 95.75 80 ALA A O 1
ATOM 588 N N . THR A 1 81 ? -2.208 3.176 -8.647 1.00 97.50 81 THR A N 1
ATOM 589 C CA . THR A 1 81 ? -2.016 1.758 -8.303 1.00 97.50 81 THR A CA 1
ATOM 590 C C . THR A 1 81 ? -3.028 1.400 -7.209 1.00 97.50 81 THR A C 1
ATOM 592 O O . THR A 1 81 ? -3.614 2.294 -6.591 1.00 97.50 81 THR A O 1
ATOM 595 N N . ALA A 1 82 ? -3.258 0.114 -6.988 1.00 97.31 82 ALA A N 1
ATOM 596 C CA . ALA A 1 82 ? -4.167 -0.416 -5.983 1.00 97.31 82 ALA A CA 1
ATOM 597 C C . ALA A 1 82 ? -3.609 -1.730 -5.422 1.00 97.31 82 ALA A C 1
ATOM 599 O O . ALA A 1 82 ? -2.600 -2.246 -5.903 1.00 97.31 82 ALA A O 1
ATOM 600 N N . ASN A 1 83 ? -4.250 -2.280 -4.396 1.00 97.19 83 ASN A N 1
ATOM 601 C CA . ASN A 1 83 ? -3.948 -3.630 -3.935 1.00 97.19 83 ASN A CA 1
ATOM 602 C C . ASN A 1 83 ? -4.235 -4.644 -5.052 1.00 97.19 83 ASN A C 1
ATOM 604 O O . ASN A 1 83 ? -5.350 -4.681 -5.566 1.00 97.19 83 ASN A O 1
ATOM 608 N N . ALA A 1 84 ? -3.268 -5.512 -5.358 1.00 97.69 84 ALA A N 1
ATOM 609 C CA . ALA A 1 84 ? -3.439 -6.563 -6.368 1.00 97.69 84 ALA A CA 1
ATOM 610 C C . ALA A 1 84 ? -4.393 -7.685 -5.908 1.00 97.69 84 ALA A C 1
ATOM 612 O O . ALA A 1 84 ? -4.921 -8.450 -6.714 1.00 97.69 84 ALA A O 1
ATOM 613 N N . ALA A 1 85 ? -4.611 -7.801 -4.596 1.00 94.19 85 ALA A N 1
ATOM 614 C CA . ALA A 1 85 ? -5.516 -8.763 -3.983 1.00 94.19 85 ALA A CA 1
ATOM 615 C C . ALA A 1 85 ? -6.222 -8.155 -2.763 1.00 94.19 85 ALA A C 1
ATOM 617 O O . ALA A 1 85 ? -5.796 -7.136 -2.216 1.00 94.19 85 ALA A O 1
ATOM 618 N N . LEU A 1 86 ? -7.298 -8.805 -2.311 1.00 95.25 86 LEU A N 1
ATOM 619 C CA . LEU A 1 86 ? -8.040 -8.387 -1.123 1.00 95.25 86 LEU A CA 1
ATOM 620 C C . LEU A 1 86 ? -7.130 -8.364 0.117 1.00 95.25 86 LEU A C 1
ATOM 622 O O . LEU A 1 86 ? -6.673 -9.407 0.584 1.00 95.25 86 LEU A O 1
ATOM 626 N N . ALA A 1 87 ? -6.939 -7.177 0.691 1.00 95.19 87 ALA A N 1
ATOM 627 C CA . ALA A 1 87 ? -6.322 -6.999 1.998 1.00 95.19 87 ALA A CA 1
ATOM 628 C C . ALA A 1 87 ? -7.405 -7.049 3.088 1.00 95.19 87 ALA A C 1
ATOM 630 O O . ALA A 1 87 ? -8.054 -6.048 3.389 1.00 95.19 87 ALA A O 1
ATOM 631 N N . GLN A 1 88 ? -7.617 -8.233 3.665 1.00 95.19 88 GLN A N 1
ATOM 632 C CA . GLN A 1 88 ? -8.663 -8.462 4.661 1.00 95.19 88 GLN A CA 1
ATOM 633 C C . GLN A 1 88 ? -8.114 -8.387 6.088 1.00 95.19 88 GLN A C 1
ATOM 635 O O . GLN A 1 88 ? -7.312 -9.225 6.499 1.00 95.19 88 GLN A O 1
ATOM 640 N N . PHE A 1 89 ? -8.602 -7.425 6.874 1.00 94.50 89 PHE A N 1
ATOM 641 C CA . PHE A 1 89 ? -8.320 -7.394 8.308 1.00 94.50 89 PHE A CA 1
ATOM 642 C C . PHE A 1 89 ? -9.165 -8.443 9.039 1.00 94.50 89 PHE A C 1
ATOM 644 O O . PHE A 1 89 ? -10.320 -8.676 8.652 1.00 94.50 89 PHE A O 1
ATOM 651 N N . PRO A 1 90 ? -8.639 -9.052 10.117 1.00 91.62 90 PRO A N 1
ATOM 652 C CA . PRO A 1 90 ? -9.433 -9.906 10.986 1.00 91.62 90 PRO A CA 1
ATOM 653 C C . PRO A 1 90 ? -10.636 -9.148 11.541 1.00 91.62 90 PRO A C 1
ATOM 655 O O . PRO A 1 90 ? -10.522 -7.982 11.923 1.00 91.62 90 PRO A O 1
ATOM 658 N N . GLN A 1 91 ? -11.788 -9.810 11.596 1.00 88.50 91 GLN A N 1
ATOM 659 C CA . GLN A 1 91 ? -13.025 -9.183 12.045 1.00 88.50 91 GLN A CA 1
ATOM 660 C C . GLN A 1 91 ? -12.949 -8.800 13.526 1.00 88.50 91 GLN A C 1
ATOM 662 O O . GLN A 1 91 ? -12.625 -9.626 14.374 1.00 88.50 91 GLN A O 1
ATOM 667 N N . CYS A 1 92 ? -13.314 -7.560 13.829 1.00 85.75 92 CYS A N 1
ATOM 668 C CA . CYS A 1 92 ? -13.483 -7.061 15.186 1.00 85.75 92 CYS A CA 1
ATOM 669 C C . CYS A 1 92 ? -14.615 -7.809 15.932 1.00 85.75 92 CYS A C 1
ATOM 671 O O . CYS A 1 92 ? -15.694 -8.026 15.380 1.00 85.75 92 CYS A O 1
ATOM 673 N N . GLY A 1 93 ? -14.369 -8.187 17.194 1.00 80.75 93 GLY A N 1
ATOM 674 C CA . GLY A 1 93 ? -15.342 -8.850 18.076 1.00 80.75 93 GLY A CA 1
ATOM 675 C C . GLY A 1 93 ? -16.399 -7.912 18.690 1.00 80.75 93 GLY A C 1
ATOM 676 O O . GLY A 1 93 ? -16.621 -6.803 18.217 1.00 80.75 93 GLY A O 1
ATOM 677 N N . ALA A 1 94 ? -17.061 -8.364 19.764 1.00 69.38 94 ALA A N 1
ATOM 678 C CA . ALA A 1 94 ? -18.246 -7.706 20.342 1.00 69.38 94 ALA A CA 1
ATOM 679 C C . ALA A 1 94 ? -17.989 -6.338 21.013 1.00 69.38 94 ALA A C 1
ATOM 681 O O . ALA A 1 94 ? -18.866 -5.478 20.998 1.00 69.38 94 ALA A O 1
ATOM 682 N N . SER A 1 95 ? -16.808 -6.119 21.596 1.00 65.75 95 SER A N 1
ATOM 683 C CA . SER A 1 95 ? -16.369 -4.814 22.108 1.00 65.75 95 SER A CA 1
ATOM 684 C C . SER A 1 95 ? -15.411 -4.202 21.089 1.00 65.75 95 SER A C 1
ATOM 686 O O . SER A 1 95 ? -14.218 -4.507 21.097 1.00 65.75 95 SER A O 1
ATOM 688 N N . GLY A 1 96 ? -15.955 -3.454 20.133 1.00 70.19 96 GLY A N 1
ATOM 689 C CA . GLY A 1 96 ? -15.206 -3.062 18.946 1.00 70.19 96 GLY A CA 1
ATOM 690 C C . GLY A 1 96 ? -14.418 -1.763 19.041 1.00 70.19 96 GLY A C 1
ATOM 691 O O . GLY A 1 96 ? -14.689 -0.906 19.879 1.00 70.19 96 GLY A O 1
ATOM 692 N N . ASN A 1 97 ? -13.473 -1.606 18.112 1.00 84.19 97 ASN A N 1
ATOM 693 C CA . ASN A 1 97 ? -12.927 -0.306 17.737 1.00 84.19 97 ASN A CA 1
ATOM 694 C C . ASN A 1 97 ? -13.834 0.303 16.659 1.00 84.19 97 ASN A C 1
ATOM 696 O O . ASN A 1 97 ? -14.132 -0.351 15.658 1.00 84.19 97 ASN A O 1
ATOM 700 N N . THR A 1 98 ? -14.224 1.567 16.820 1.00 87.19 98 THR A N 1
ATOM 701 C CA . THR A 1 98 ? -14.768 2.347 15.701 1.00 87.19 98 THR A CA 1
ATOM 702 C C . THR A 1 98 ? -13.596 2.791 14.838 1.00 87.19 98 THR A C 1
ATOM 704 O O . THR A 1 98 ? -12.752 3.557 15.298 1.00 87.19 98 THR A O 1
ATOM 707 N N . ILE A 1 99 ? -13.525 2.279 13.612 1.00 89.56 99 ILE A N 1
ATOM 708 C CA . ILE A 1 99 ? -12.482 2.652 12.656 1.00 89.56 99 ILE A CA 1
ATOM 709 C C . ILE A 1 99 ? -12.897 3.931 11.937 1.00 89.56 99 ILE A C 1
ATOM 711 O O . ILE A 1 99 ? -14.040 4.057 11.496 1.00 89.56 99 ILE A O 1
ATOM 715 N N . THR A 1 100 ? -11.962 4.866 11.819 1.00 83.06 100 THR A N 1
ATOM 716 C CA . THR A 1 100 ? -12.139 6.115 11.077 1.00 83.06 100 THR A CA 1
ATOM 717 C C . THR A 1 100 ? -11.360 6.048 9.770 1.00 83.06 100 THR A C 1
ATOM 719 O O . THR A 1 100 ? -10.228 5.564 9.762 1.00 83.06 100 THR A O 1
ATOM 722 N N . THR A 1 101 ? -11.973 6.518 8.684 1.00 67.50 101 THR A N 1
ATOM 723 C CA . THR A 1 101 ? -11.348 6.659 7.358 1.00 67.50 101 THR A CA 1
ATOM 724 C C . THR A 1 101 ? -10.725 8.027 7.177 1.00 67.50 101 THR A C 1
ATOM 726 O O . THR A 1 101 ? -11.407 8.998 7.584 1.00 67.50 101 THR A O 1
#

Sequence (101 aa):
MPKSTATCNSLLALLFNATAWADLAENDTSSPKTDLYLSLHTADPGVGNSQLTNEATYTNYTRIAVARTTGGWDAPAAAATANAALAQFPQCGASGNTITT

Secondary structure (DSSP, 8-state):
-PPPHHHHHHHHHHHHH---BTTTB---SSS---EEEE--BSS--TTTT-TTTTB---TT---EEEESSTTTBPPPBTTB--BSS--PPPPP-SS------

Foldseek 3Di:
DDDDQVVLLQVCLCVQAVDADPPPGHQDPPDGDQWDWAFFFLDDQPPVPPCPRRTFDAPQWDIFTFGSRCQQKPRDDSSDIDGNDDPDTDDGDDPGRDTDD

Radius of gyration: 16.18 Å; chains: 1; bounding box: 40×32×39 Å

pLDDT: mean 92.2, std 8.74, range [54.56, 98.44]